Protein AF-A0A060C3G6-F1 (afdb_monomer_lite)

Organism: NCBI:txid1095919

InterPro domains:
  IPR013148 Glycosyl hydrolase family 32, N-terminal [PF00251] (3-112)
  IPR023296 Glycosyl hydrolase, five-bladed beta-propeller domain superfamily [G3DSA:2.115.10.20] (1-126)
  IPR023296 Glycosyl hydrolase, five-bladed beta-propeller domain superfamily [SSF75005] (3-112)
  IPR051214 Glycosyl Hydrolase 32 Enzymes [PTHR43101] (2-115)

Radius of gyration: 18.5 Å; chains: 1; bounding box: 41×42×60 Å

Foldseek 3Di:
DKDKDKDWDADDDDDPADPPANIFIWIWIADDDPNDGPPTPPDTDGPDRDRFWDDKDWDADPPDDLQRIKIKTWRHGPPGQPDPCCVVPVDGTDIDAIWGWDADPRDIDTDHPDDVVVVVPFDFDDDPPPDTDRDDDPDDDDDDDDDD

Structure (mmCIF, N/CA/C/O backbone):
data_AF-A0A060C3G6-F1
#
_entry.id   AF-A0A060C3G6-F1
#
loop_
_atom_site.group_PDB
_atom_site.id
_atom_site.type_symbol
_atom_site.label_atom_id
_atom_site.label_alt_id
_atom_site.label_comp_id
_atom_site.label_asym_id
_atom_site.label_entity_id
_atom_site.label_seq_id
_atom_site.pdbx_PDB_ins_code
_atom_site.Cartn_x
_atom_site.Cartn_y
_atom_site.Cartn_z
_atom_site.occupancy
_atom_site.B_iso_or_equiv
_atom_site.auth_seq_id
_atom_site.auth_comp_id
_atom_site.auth_asym_id
_atom_site.auth_atom_id
_atom_site.pdbx_PDB_model_num
ATOM 1 N N . GLU A 1 1 ? -14.924 1.185 17.623 1.00 72.50 1 GLU A N 1
ATOM 2 C CA . GLU A 1 1 ? -14.141 1.764 16.510 1.00 72.50 1 GLU A CA 1
ATOM 3 C C . GLU A 1 1 ? -13.384 0.628 15.835 1.00 72.50 1 GLU A C 1
ATOM 5 O O . GLU A 1 1 ? -12.991 -0.285 16.551 1.00 72.50 1 GLU A O 1
ATOM 10 N N . ARG A 1 2 ? -13.266 0.607 14.503 1.00 89.50 2 ARG A N 1
ATOM 11 C CA . ARG A 1 2 ? -12.532 -0.449 13.783 1.00 89.50 2 ARG A CA 1
ATOM 12 C C . ARG A 1 2 ? -11.283 0.150 13.157 1.00 89.50 2 ARG A C 1
ATOM 14 O O . ARG A 1 2 ? -11.358 1.227 12.575 1.00 89.50 2 ARG A O 1
ATOM 21 N N . GLN A 1 3 ? -10.166 -0.557 13.258 1.00 91.94 3 GLN A N 1
ATOM 22 C CA . GLN A 1 3 ? -8.899 -0.185 12.642 1.00 91.94 3 GLN A CA 1
ATOM 23 C C . GLN A 1 3 ? -8.525 -1.174 11.539 1.00 91.94 3 GLN A C 1
ATOM 25 O O . GLN A 1 3 ? -8.976 -2.323 11.522 1.00 91.94 3 GLN A O 1
ATOM 30 N N . VAL A 1 4 ? -7.689 -0.702 10.619 1.00 93.88 4 VAL A N 1
ATOM 31 C CA . VAL A 1 4 ? -7.078 -1.503 9.560 1.00 93.88 4 VAL A CA 1
ATOM 32 C C . VAL A 1 4 ? -5.632 -1.757 9.953 1.00 93.88 4 VAL A C 1
ATOM 34 O O . VAL A 1 4 ? -4.895 -0.810 10.222 1.00 93.88 4 VAL A O 1
ATOM 37 N N . PHE A 1 5 ? -5.226 -3.021 9.964 1.00 94.94 5 PHE A N 1
ATOM 38 C CA . PHE A 1 5 ? -3.825 -3.404 10.070 1.00 94.94 5 PHE A CA 1
ATOM 39 C C . PHE A 1 5 ? -3.407 -4.049 8.754 1.00 94.94 5 PHE A C 1
ATOM 41 O O . PHE A 1 5 ? -3.993 -5.053 8.353 1.00 94.94 5 PHE A O 1
ATOM 48 N N . PHE A 1 6 ? -2.434 -3.451 8.068 1.00 95.81 6 PHE A N 1
ATOM 49 C CA . PHE A 1 6 ? -1.894 -3.969 6.816 1.00 95.81 6 PHE A CA 1
ATOM 50 C C . PHE A 1 6 ? -0.403 -4.272 6.951 1.00 95.81 6 PHE A C 1
ATOM 52 O O . PHE A 1 6 ? 0.314 -3.604 7.696 1.00 95.81 6 PHE A O 1
ATOM 59 N N . PHE A 1 7 ? 0.048 -5.304 6.248 1.00 95.94 7 PHE A N 1
ATOM 60 C CA . PHE A 1 7 ? 1.420 -5.800 6.297 1.00 95.94 7 PHE A CA 1
ATOM 61 C C . PHE A 1 7 ? 1.728 -6.656 5.060 1.00 95.94 7 PHE A C 1
ATOM 63 O O . PHE A 1 7 ? 0.846 -6.955 4.256 1.00 95.94 7 PHE A O 1
ATOM 70 N N . CYS A 1 8 ? 2.998 -7.027 4.904 1.00 96.31 8 CYS A N 1
ATOM 71 C CA . CYS A 1 8 ? 3.507 -7.820 3.785 1.00 96.31 8 CYS A CA 1
ATOM 72 C C . CYS A 1 8 ? 3.954 -9.206 4.282 1.00 96.31 8 CYS A C 1
ATOM 74 O O . CYS A 1 8 ? 5.129 -9.371 4.626 1.00 96.31 8 CYS A O 1
ATOM 76 N N . PRO A 1 9 ? 3.047 -10.188 4.427 1.00 94.31 9 PRO A N 1
ATOM 77 C CA . PRO A 1 9 ? 3.435 -11.542 4.803 1.00 94.31 9 PRO A CA 1
ATOM 78 C C . PRO A 1 9 ? 4.314 -12.173 3.720 1.00 94.31 9 PRO A C 1
ATOM 80 O O . PRO A 1 9 ? 3.968 -12.166 2.541 1.00 94.31 9 PRO A O 1
ATOM 83 N N . GLN A 1 10 ? 5.431 -12.766 4.133 1.00 93.94 10 GLN A N 1
ATOM 84 C CA . GLN A 1 10 ? 6.300 -13.531 3.240 1.00 93.94 10 GLN A CA 1
ATOM 85 C C . GLN A 1 10 ? 6.031 -15.029 3.387 1.00 93.94 10 GLN A C 1
ATOM 87 O O . GLN A 1 10 ? 5.863 -15.521 4.504 1.00 93.94 10 GLN A O 1
ATOM 92 N N . GLY A 1 11 ? 6.011 -15.750 2.262 1.00 90.56 11 GLY A N 1
ATOM 93 C CA . GLY A 1 11 ? 5.824 -17.206 2.232 1.00 90.56 11 GLY A CA 1
ATOM 94 C C . GLY A 1 11 ? 4.373 -17.686 2.107 1.00 90.56 11 GLY A C 1
ATOM 95 O O . GLY A 1 11 ? 4.113 -18.862 2.353 1.00 90.56 11 GLY A O 1
ATOM 96 N N . ILE A 1 12 ? 3.432 -16.812 1.731 1.00 88.69 12 ILE A N 1
ATOM 97 C CA . ILE A 1 12 ? 2.086 -17.237 1.321 1.00 88.69 12 ILE A CA 1
ATOM 98 C C . ILE A 1 12 ? 2.187 -17.881 -0.064 1.00 88.69 12 ILE A C 1
ATOM 100 O O . ILE A 1 12 ? 2.760 -17.293 -0.976 1.00 88.69 12 ILE A O 1
ATOM 104 N N . ALA A 1 13 ? 1.656 -19.096 -0.208 1.00 88.31 13 ALA A N 1
ATOM 105 C CA . ALA A 1 13 ? 1.528 -19.730 -1.514 1.00 88.31 13 ALA A CA 1
ATOM 106 C C . ALA A 1 13 ? 0.349 -19.105 -2.281 1.00 88.31 13 ALA A C 1
ATOM 108 O O . ALA A 1 13 ? -0.685 -18.849 -1.656 1.00 88.31 13 ALA A O 1
ATOM 109 N N . PRO A 1 14 ? 0.472 -18.897 -3.602 1.00 87.12 14 PRO A N 1
ATOM 110 C CA . PRO A 1 14 ? -0.638 -18.414 -4.415 1.00 87.12 14 PRO A CA 1
ATOM 111 C C . PRO A 1 14 ? -1.814 -19.397 -4.361 1.00 87.12 14 PRO A C 1
ATOM 113 O O . PRO A 1 14 ? -1.612 -20.617 -4.349 1.00 87.12 14 PRO A O 1
ATOM 116 N N . ASP A 1 15 ? -3.037 -18.869 -4.343 1.00 84.06 15 ASP A N 1
ATOM 117 C CA . ASP A 1 15 ? -4.263 -19.662 -4.500 1.00 84.06 15 ASP A CA 1
ATOM 118 C C . ASP A 1 15 ? -4.720 -19.628 -5.976 1.00 84.06 15 ASP A C 1
ATOM 120 O O . ASP A 1 15 ? -4.048 -19.071 -6.843 1.00 84.06 15 ASP A O 1
ATOM 124 N N . ARG A 1 16 ? -5.868 -20.235 -6.307 1.00 74.19 16 ARG A N 1
ATOM 125 C CA . ARG A 1 16 ? -6.462 -20.190 -7.655 1.00 74.19 16 ARG A CA 1
ATOM 126 C C . ARG A 1 16 ? -6.727 -18.755 -8.130 1.00 74.19 16 ARG A C 1
ATOM 128 O O . ARG A 1 16 ? -6.746 -18.519 -9.334 1.00 74.19 16 ARG A O 1
ATOM 135 N N . GLU A 1 17 ? -7.016 -17.852 -7.196 1.00 78.94 17 GLU A N 1
ATOM 136 C CA . GLU A 1 17 ? -7.192 -16.417 -7.422 1.00 78.94 17 GLU A CA 1
ATOM 137 C C . GLU A 1 17 ? -6.768 -15.661 -6.153 1.00 78.94 17 GLU A C 1
ATOM 139 O O . GLU A 1 17 ? -7.366 -15.854 -5.091 1.00 78.94 17 GLU A O 1
ATOM 144 N N . GLY A 1 18 ? -5.769 -14.790 -6.278 1.00 84.75 18 GLY A N 1
ATOM 145 C CA . GLY A 1 18 ? -5.178 -14.004 -5.201 1.00 84.75 18 GLY A CA 1
ATOM 146 C C . GLY A 1 18 ? -3.815 -14.523 -4.737 1.00 84.75 18 GLY A C 1
ATOM 147 O O . GLY A 1 18 ? -3.502 -15.717 -4.803 1.00 84.75 18 GLY A O 1
ATOM 148 N N . PHE A 1 19 ? -3.031 -13.601 -4.182 1.00 90.50 19 PHE A N 1
ATOM 149 C CA . PHE A 1 19 ? -1.700 -13.831 -3.627 1.00 90.50 19 PHE A CA 1
ATOM 150 C C . PHE A 1 19 ? -0.660 -14.280 -4.666 1.00 90.50 19 PHE A C 1
ATOM 152 O O . PHE A 1 19 ? 0.283 -14.992 -4.329 1.00 90.50 19 PHE A O 1
ATOM 159 N N . GLU A 1 20 ? -0.818 -13.874 -5.930 1.00 91.81 20 GLU A N 1
ATOM 160 C CA . GLU A 1 20 ? 0.095 -14.245 -7.020 1.00 91.81 20 GLU A CA 1
ATOM 161 C C . GLU A 1 20 ? 1.418 -13.467 -7.017 1.00 91.81 20 GLU A C 1
ATOM 163 O O . GLU A 1 20 ? 2.403 -13.930 -7.597 1.00 91.81 20 GLU A O 1
ATOM 168 N N . ASN A 1 21 ? 1.475 -12.307 -6.355 1.00 91.25 21 ASN A N 1
ATOM 169 C CA . ASN A 1 21 ? 2.735 -11.590 -6.158 1.00 91.25 21 ASN A CA 1
ATOM 170 C C . ASN A 1 21 ? 3.650 -12.382 -5.214 1.00 91.25 21 ASN A C 1
ATOM 172 O O . ASN A 1 21 ? 3.176 -12.969 -4.242 1.00 91.25 21 ASN A O 1
ATOM 176 N N . VAL A 1 22 ? 4.971 -12.323 -5.450 1.00 92.31 22 VAL A N 1
ATOM 177 C CA . VAL A 1 22 ? 5.994 -13.031 -4.647 1.00 92.31 22 VAL A CA 1
ATOM 178 C C . VAL A 1 22 ? 5.755 -12.849 -3.148 1.00 92.31 22 VAL A C 1
ATOM 180 O O . VAL A 1 22 ? 5.816 -13.815 -2.389 1.00 92.31 22 VAL A O 1
ATOM 183 N N . PHE A 1 23 ? 5.421 -11.621 -2.739 1.00 93.62 23 PHE A N 1
ATOM 184 C CA . PHE A 1 23 ? 4.923 -11.315 -1.405 1.00 93.62 23 PHE A CA 1
ATOM 185 C C . PHE A 1 23 ? 3.716 -10.368 -1.505 1.00 93.62 23 PHE A C 1
ATOM 187 O O . PHE A 1 23 ? 3.884 -9.208 -1.891 1.00 93.62 23 PHE A O 1
ATOM 194 N N . PRO A 1 24 ? 2.500 -10.812 -1.150 1.00 94.50 24 PRO A N 1
ATOM 195 C CA . PRO A 1 24 ? 1.320 -9.964 -1.225 1.00 94.50 24 PRO A CA 1
ATOM 196 C C . PRO A 1 24 ? 1.325 -8.904 -0.119 1.00 94.50 24 PRO A C 1
ATOM 198 O O . PRO A 1 24 ? 1.807 -9.128 0.993 1.00 94.50 24 PRO A O 1
ATOM 201 N N . CYS A 1 25 ? 0.708 -7.756 -0.391 1.00 96.56 25 CY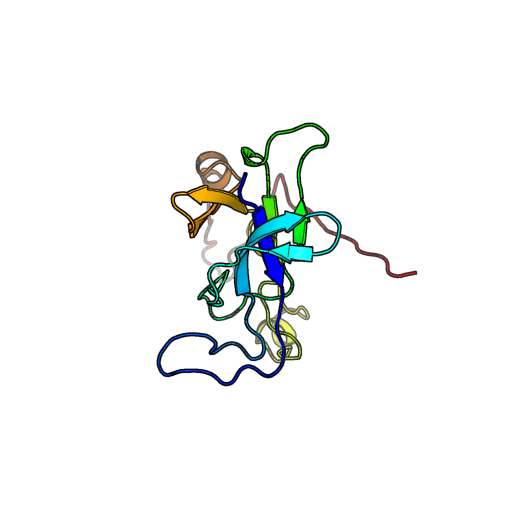S A N 1
ATOM 202 C CA . CYS A 1 25 ? 0.317 -6.811 0.653 1.00 96.56 25 CYS A CA 1
ATOM 203 C C . CYS A 1 25 ? -1.110 -7.117 1.078 1.00 96.56 25 CYS A C 1
ATOM 205 O O . CYS A 1 25 ? -2.016 -7.050 0.252 1.00 96.56 25 CYS A O 1
ATOM 207 N N . VAL A 1 26 ? -1.335 -7.395 2.358 1.00 96.31 26 VAL A N 1
ATOM 208 C CA . VAL A 1 26 ? -2.661 -7.756 2.873 1.00 96.31 26 VAL A CA 1
ATOM 209 C C . VAL A 1 26 ? -3.097 -6.819 3.985 1.00 96.31 26 VAL A C 1
ATOM 211 O O . VAL A 1 26 ? -2.275 -6.148 4.608 1.00 96.31 26 VAL A O 1
ATOM 214 N N . TYR A 1 27 ? -4.395 -6.797 4.263 1.00 96.56 27 TYR A N 1
ATOM 215 C CA . TYR A 1 27 ? -4.966 -6.146 5.428 1.00 96.56 27 TYR A CA 1
ATOM 216 C C . TYR A 1 27 ? -5.963 -7.041 6.161 1.00 96.56 27 TYR A C 1
ATOM 218 O O . TYR A 1 27 ? -6.584 -7.940 5.589 1.00 96.56 27 TYR A O 1
ATOM 226 N N . VAL A 1 28 ? -6.126 -6.735 7.444 1.00 96.31 28 VAL A N 1
ATOM 227 C CA . VAL A 1 28 ? -7.173 -7.246 8.326 1.00 96.31 28 VAL A CA 1
ATOM 228 C C . VAL A 1 28 ? -7.882 -6.076 8.999 1.00 96.31 28 VAL A C 1
ATOM 230 O O . VAL A 1 28 ? -7.292 -5.017 9.233 1.00 96.31 28 VAL A O 1
ATOM 233 N N . VAL A 1 29 ? -9.157 -6.265 9.332 1.00 95.88 29 VAL A N 1
ATOM 234 C CA . VAL A 1 29 ? -9.968 -5.249 10.016 1.00 95.88 29 VAL A CA 1
ATOM 235 C C . VAL A 1 29 ? -10.338 -5.751 11.400 1.00 95.88 29 VAL A C 1
ATOM 237 O O . VAL A 1 29 ? -10.898 -6.834 11.532 1.00 95.88 29 VAL A O 1
ATOM 240 N N . GLY A 1 30 ? -10.102 -4.955 12.437 1.00 95.06 30 GLY A N 1
ATOM 241 C CA . GLY A 1 30 ? -10.259 -5.382 13.831 1.00 95.06 30 GLY A CA 1
ATOM 242 C C . GLY A 1 30 ? -10.248 -4.208 14.798 1.00 95.06 30 GLY A C 1
ATOM 243 O O . GLY A 1 30 ? -10.642 -3.104 14.417 1.00 95.06 30 GLY A O 1
ATOM 244 N N . ALA A 1 31 ? -9.825 -4.462 16.031 1.00 95.19 31 ALA A N 1
ATOM 245 C CA . ALA A 1 31 ? -9.717 -3.486 17.105 1.00 95.19 31 ALA A CA 1
ATOM 246 C C . ALA A 1 31 ? -8.334 -3.564 17.767 1.00 95.19 31 ALA A C 1
ATOM 248 O O . ALA A 1 31 ? -7.939 -4.622 18.256 1.00 95.19 31 ALA A O 1
ATOM 249 N N . LEU A 1 32 ? -7.603 -2.450 17.820 1.00 93.00 32 LEU A N 1
ATOM 250 C CA . LEU A 1 32 ? -6.353 -2.361 18.575 1.00 93.00 32 LEU A CA 1
ATOM 251 C C . LEU A 1 32 ? -6.656 -2.094 20.057 1.00 93.00 32 LEU A C 1
ATOM 253 O O . LEU A 1 32 ? -7.202 -1.049 20.410 1.00 93.00 32 LEU A O 1
ATOM 257 N N . VAL A 1 33 ? -6.282 -3.030 20.929 1.00 94.56 33 VAL A N 1
ATOM 258 C CA . VAL A 1 33 ? -6.430 -2.937 22.387 1.00 94.56 33 VAL A CA 1
ATOM 259 C C . VAL A 1 33 ? -5.048 -3.051 23.024 1.00 94.56 33 VAL A C 1
ATOM 261 O O . VAL A 1 33 ? -4.481 -4.138 23.130 1.00 94.56 33 VAL A O 1
ATOM 264 N N . GLY A 1 34 ? -4.482 -1.913 23.432 1.00 93.88 34 GLY A N 1
ATOM 265 C CA . GLY A 1 34 ? -3.086 -1.848 23.867 1.00 93.88 34 GLY A CA 1
ATOM 266 C C . GLY A 1 34 ? -2.152 -2.195 22.707 1.00 93.88 34 GLY A C 1
ATOM 267 O O . 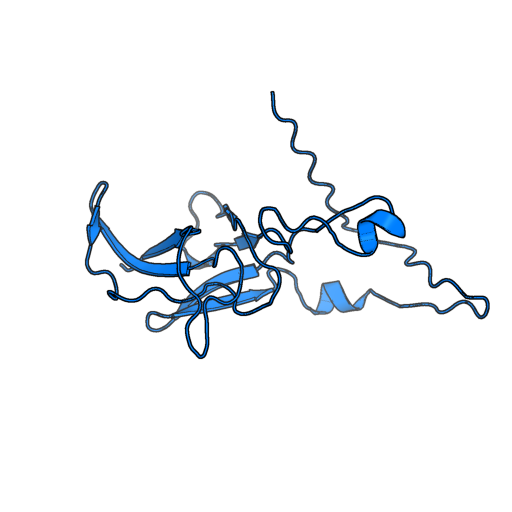GLY A 1 34 ? -2.099 -1.466 21.722 1.00 93.88 34 GLY A O 1
ATOM 268 N N . THR A 1 35 ? -1.437 -3.314 22.817 1.00 93.75 35 THR A N 1
ATOM 269 C CA . THR A 1 35 ? -0.550 -3.843 21.766 1.00 93.75 35 THR A CA 1
ATOM 270 C C . THR A 1 35 ? -1.147 -5.034 21.015 1.00 93.75 35 THR A C 1
ATOM 272 O O . THR A 1 35 ? -0.459 -5.650 20.206 1.00 93.75 35 THR A O 1
ATOM 275 N N . GLU A 1 36 ? -2.401 -5.399 21.289 1.00 94.88 36 GLU A N 1
ATOM 276 C CA . GLU A 1 36 ? -3.054 -6.559 20.682 1.00 94.88 36 GLU A CA 1
ATOM 277 C C . GLU A 1 36 ? -4.093 -6.140 19.649 1.00 94.88 36 GLU A C 1
ATOM 279 O O . GLU A 1 36 ? -4.950 -5.298 19.918 1.00 94.88 36 GLU A O 1
ATOM 284 N N . PHE A 1 37 ? -4.066 -6.785 18.483 1.00 94.88 37 PHE A N 1
ATOM 285 C CA . PHE A 1 37 ? -5.102 -6.625 17.472 1.00 94.88 37 PHE A CA 1
ATOM 286 C C . PHE A 1 37 ? -6.154 -7.728 17.630 1.00 94.88 37 PHE A C 1
ATOM 288 O O . PHE A 1 37 ? -5.903 -8.896 17.338 1.00 94.88 37 PHE A O 1
ATOM 295 N N . ARG A 1 38 ? -7.324 -7.359 18.150 1.00 95.06 38 ARG A N 1
ATOM 296 C CA . ARG A 1 38 ? -8.432 -8.261 18.489 1.00 95.06 38 ARG A CA 1
ATOM 297 C C . ARG A 1 38 ? -9.575 -8.118 17.489 1.00 95.06 38 ARG A C 1
ATOM 299 O O . ARG A 1 38 ? -9.603 -7.180 16.697 1.00 95.06 38 ARG A O 1
ATOM 306 N N . GLU A 1 39 ? -10.524 -9.054 17.531 1.00 93.31 39 GLU A N 1
ATOM 307 C CA . GLU A 1 39 ? -11.743 -9.021 16.698 1.00 93.31 39 GLU A CA 1
ATOM 308 C C . GLU A 1 39 ? -11.448 -8.882 15.191 1.00 93.31 39 GLU A C 1
ATOM 310 O O . GLU A 1 39 ? -12.207 -8.267 14.434 1.00 93.31 39 GLU A O 1
ATOM 315 N N . ALA A 1 40 ? -10.307 -9.429 14.761 1.00 91.62 40 ALA A N 1
ATOM 316 C CA . ALA A 1 40 ? -9.925 -9.453 13.363 1.00 91.62 40 ALA A CA 1
ATOM 317 C C . ALA A 1 40 ? -10.929 -10.289 12.559 1.00 91.62 40 ALA A C 1
ATOM 319 O O . ALA A 1 40 ? -11.474 -11.272 13.057 1.00 91.62 40 ALA A O 1
ATOM 320 N N . THR A 1 41 ? -11.129 -9.927 11.294 1.00 84.25 41 THR A N 1
ATOM 321 C CA . THR A 1 41 ? -11.987 -10.657 10.344 1.00 84.25 41 THR A CA 1
ATOM 322 C C . THR A 1 41 ? -11.600 -12.128 10.159 1.00 84.25 41 THR A C 1
ATOM 324 O O . THR A 1 41 ? -12.416 -12.896 9.668 1.00 84.25 41 THR A O 1
ATOM 327 N N . GLY A 1 42 ? -10.383 -12.527 10.550 1.00 82.94 42 GLY A N 1
ATOM 328 C CA . GLY A 1 42 ? -9.879 -13.901 10.433 1.00 82.94 42 GLY A CA 1
ATOM 329 C C . GLY A 1 42 ? -9.364 -14.263 9.037 1.00 82.94 42 GLY A C 1
ATOM 330 O O . GLY A 1 42 ? -8.772 -15.321 8.867 1.00 82.94 42 GLY A O 1
ATOM 331 N N . GLU A 1 43 ? -9.534 -13.370 8.065 1.00 86.69 43 GLU A N 1
ATOM 332 C CA . GLU A 1 43 ? -9.121 -13.550 6.675 1.00 86.69 43 GLU A CA 1
ATOM 333 C C . GLU A 1 43 ? -8.186 -12.417 6.251 1.00 86.69 43 GLU A C 1
ATOM 335 O O . GLU A 1 43 ? -8.427 -11.247 6.574 1.00 86.69 43 GLU A O 1
ATOM 340 N N . PHE A 1 44 ? -7.137 -12.763 5.502 1.00 92.50 44 PHE A N 1
ATOM 341 C CA . PHE A 1 44 ? -6.284 -11.791 4.828 1.00 92.50 44 PHE A CA 1
ATOM 342 C C . PHE A 1 44 ? -6.939 -11.362 3.523 1.00 92.50 44 PHE A C 1
ATOM 344 O O . PHE A 1 44 ? -7.284 -12.191 2.687 1.00 92.50 44 PHE A O 1
ATOM 351 N N . THR A 1 45 ? -7.096 -10.055 3.343 1.00 94.44 45 THR A N 1
ATOM 352 C CA . THR A 1 45 ? -7.540 -9.482 2.071 1.00 94.44 45 THR A CA 1
ATOM 353 C C . THR A 1 45 ? -6.389 -8.719 1.446 1.00 94.44 45 THR A C 1
ATOM 355 O O . THR A 1 45 ? -5.767 -7.904 2.119 1.00 94.44 45 THR A O 1
ATOM 358 N N . GLU A 1 46 ? -6.106 -8.949 0.168 1.00 96.06 46 GLU A N 1
ATOM 359 C CA . GLU A 1 46 ? -5.096 -8.172 -0.550 1.00 96.06 46 GLU A CA 1
ATOM 360 C C . GLU A 1 46 ? -5.458 -6.683 -0.573 1.00 96.06 46 GLU A C 1
ATOM 362 O O . GLU A 1 46 ? -6.592 -6.294 -0.869 1.00 96.06 46 GLU A O 1
ATOM 367 N N . LEU A 1 47 ? -4.481 -5.845 -0.232 1.00 96.62 47 LEU A N 1
ATOM 368 C CA . LEU A 1 47 ? -4.605 -4.393 -0.271 1.00 96.62 47 LEU A CA 1
ATOM 369 C C . LEU A 1 47 ? -4.568 -3.877 -1.714 1.00 96.62 47 LEU A C 1
ATOM 371 O O . LEU A 1 47 ? -5.172 -2.850 -2.012 1.00 96.62 47 LEU A O 1
ATOM 375 N N . ASP A 1 48 ? -3.888 -4.592 -2.605 1.00 96.25 48 ASP A N 1
ATOM 376 C CA . ASP A 1 48 ? -3.840 -4.333 -4.038 1.00 96.25 48 ASP A CA 1
ATOM 377 C C . ASP A 1 48 ? -3.806 -5.676 -4.774 1.00 96.25 48 ASP A C 1
ATOM 379 O O . ASP A 1 48 ? -3.095 -6.580 -4.346 1.00 96.25 48 ASP A O 1
ATOM 383 N N . ARG A 1 49 ? -4.598 -5.803 -5.842 1.00 93.44 49 ARG A N 1
ATOM 384 C CA . ARG A 1 49 ? -4.685 -7.012 -6.682 1.00 93.44 49 ARG A CA 1
ATOM 385 C C . ARG A 1 49 ? -3.952 -6.858 -8.019 1.00 93.44 49 ARG A C 1
ATOM 387 O O . ARG A 1 49 ? -4.171 -7.632 -8.945 1.00 93.44 49 ARG A O 1
ATOM 394 N N . GLY A 1 50 ? -3.168 -5.796 -8.170 1.00 93.00 50 GLY A N 1
ATOM 395 C CA . GLY A 1 50 ? -2.285 -5.594 -9.305 1.00 93.00 50 GLY A CA 1
ATOM 396 C C . GLY A 1 50 ? -1.017 -6.440 -9.207 1.00 93.00 50 GLY A C 1
ATOM 397 O O . GLY A 1 50 ? -0.677 -6.990 -8.161 1.00 93.00 50 GLY A O 1
ATOM 398 N N . PHE A 1 51 ? -0.286 -6.488 -10.315 1.00 93.50 51 PHE A N 1
ATOM 399 C CA . PHE A 1 51 ? 0.921 -7.305 -10.457 1.00 93.50 51 PHE A CA 1
ATOM 400 C C . PHE A 1 51 ? 2.155 -6.724 -9.750 1.00 93.50 51 PHE A C 1
ATOM 402 O O . PHE A 1 51 ? 3.116 -7.441 -9.501 1.00 93.50 51 PHE A O 1
ATOM 409 N N . GLU A 1 52 ? 2.157 -5.422 -9.444 1.00 94.12 52 GLU A N 1
ATOM 410 C CA . GLU A 1 52 ? 3.314 -4.714 -8.884 1.00 94.12 52 GLU A CA 1
ATOM 411 C C . GLU A 1 52 ? 2.885 -3.786 -7.749 1.00 94.12 52 GLU A C 1
ATOM 413 O O . GLU A 1 52 ? 2.575 -2.610 -7.955 1.00 94.12 52 GLU A O 1
ATOM 418 N N . PHE A 1 53 ? 2.840 -4.332 -6.533 1.00 96.44 53 PHE A N 1
ATOM 419 C CA . PHE A 1 53 ? 2.542 -3.556 -5.338 1.00 96.44 53 PHE A CA 1
ATOM 420 C C . PHE A 1 53 ? 3.148 -4.176 -4.080 1.00 96.44 53 PHE A C 1
ATOM 422 O O . PHE A 1 53 ? 2.728 -5.246 -3.632 1.00 96.44 53 PHE A O 1
ATOM 429 N N . TYR A 1 54 ? 4.081 -3.457 -3.458 1.00 96.56 54 TYR A N 1
ATOM 430 C CA . TYR A 1 54 ? 4.753 -3.916 -2.249 1.00 96.56 54 TYR A CA 1
ATOM 431 C C . TYR A 1 54 ? 5.066 -2.784 -1.258 1.00 96.56 54 TYR A C 1
ATOM 433 O O . TYR A 1 54 ? 5.090 -1.607 -1.612 1.00 96.56 54 TYR A O 1
ATOM 441 N N . ALA A 1 55 ? 5.298 -3.140 0.009 1.00 96.50 55 ALA A N 1
ATOM 442 C CA . ALA A 1 55 ? 5.762 -2.243 1.076 1.00 96.50 55 ALA A CA 1
ATOM 443 C C . ALA A 1 55 ? 5.013 -0.891 1.193 1.00 96.50 55 ALA A C 1
ATOM 445 O O . ALA A 1 55 ? 5.644 0.171 1.181 1.00 96.50 55 ALA A O 1
ATOM 446 N N . PRO A 1 56 ? 3.671 -0.884 1.316 1.00 96.94 56 PRO A N 1
ATOM 447 C CA . PRO A 1 56 ? 2.924 0.347 1.505 1.00 96.94 56 PRO A CA 1
ATOM 448 C C . PRO A 1 56 ? 3.239 1.017 2.837 1.00 96.94 56 PRO A C 1
ATOM 450 O O . PRO A 1 56 ? 3.367 0.365 3.872 1.00 96.94 56 PRO A O 1
ATOM 453 N N . GLN A 1 57 ? 3.252 2.345 2.817 1.00 96.00 57 GLN A N 1
ATOM 454 C CA . GLN A 1 57 ? 3.298 3.182 4.005 1.00 96.00 57 GLN A CA 1
ATOM 455 C C . GLN A 1 57 ? 2.059 4.077 4.059 1.00 96.00 57 GLN A C 1
ATOM 457 O O . GLN A 1 57 ? 1.622 4.613 3.038 1.00 96.00 57 GLN A O 1
ATOM 462 N N . ALA A 1 58 ? 1.503 4.239 5.261 1.00 92.69 58 ALA A N 1
ATOM 463 C CA . ALA A 1 58 ? 0.391 5.141 5.529 1.00 92.69 58 ALA A CA 1
ATOM 464 C C . ALA A 1 58 ? 0.862 6.428 6.207 1.00 92.69 58 ALA A C 1
ATOM 466 O O . ALA A 1 58 ? 1.731 6.415 7.080 1.00 92.69 58 ALA A O 1
ATOM 467 N N . PHE A 1 59 ? 0.222 7.528 5.831 1.00 90.06 59 PHE A N 1
ATOM 468 C CA . PHE A 1 59 ? 0.432 8.862 6.368 1.00 90.06 59 PHE A CA 1
ATOM 469 C C . PHE A 1 59 ? -0.922 9.460 6.739 1.00 90.06 59 PHE A C 1
ATOM 471 O O . PHE A 1 59 ? -1.900 9.307 6.009 1.00 90.06 59 PHE A O 1
ATOM 478 N N . SER A 1 60 ? -0.982 10.170 7.858 1.00 86.62 60 SER A N 1
ATOM 479 C CA . SER A 1 60 ? -2.173 10.901 8.293 1.00 86.62 60 SER A CA 1
ATOM 480 C C . SER A 1 60 ? -1.759 12.240 8.878 1.00 86.62 60 SER A C 1
ATOM 482 O O . SER A 1 60 ? -0.718 12.339 9.533 1.00 86.62 60 SER A O 1
ATOM 484 N N . GLN A 1 61 ? -2.582 13.269 8.697 1.00 79.12 61 GLN A N 1
ATOM 485 C CA . GLN A 1 61 ? -2.339 14.548 9.354 1.00 79.12 61 GLN A CA 1
ATOM 486 C C . GLN A 1 61 ? -2.544 14.408 10.869 1.00 79.12 61 GLN A C 1
ATOM 488 O O . GLN A 1 61 ? -3.537 13.837 11.325 1.00 79.12 61 GLN A O 1
ATOM 493 N N . GLN A 1 62 ? -1.615 14.946 11.658 1.00 70.38 62 GLN A N 1
ATOM 494 C CA . GLN A 1 62 ? -1.717 14.934 13.116 1.00 70.38 62 GLN A CA 1
ATOM 495 C C . GLN A 1 62 ? -3.022 15.605 13.575 1.00 70.38 62 GLN A C 1
ATOM 497 O O . GLN A 1 62 ? -3.338 16.713 13.147 1.00 70.38 62 GLN A O 1
ATOM 502 N N . GLY A 1 63 ? -3.779 14.929 14.444 1.00 65.31 63 GLY A N 1
ATOM 503 C CA . GLY A 1 63 ? -5.050 15.435 14.974 1.00 65.31 63 GLY A CA 1
ATOM 504 C C . GLY A 1 63 ? -6.235 15.373 14.003 1.00 65.31 63 GLY A C 1
ATOM 505 O O . GLY A 1 63 ? -7.302 15.881 14.334 1.00 65.31 63 GLY A O 1
ATOM 506 N N . SER A 1 64 ? -6.070 14.768 12.824 1.00 62.97 64 SER A N 1
ATOM 507 C CA . SER A 1 64 ? -7.184 14.501 11.910 1.00 62.97 64 SER A CA 1
ATOM 508 C C . SER A 1 64 ? -7.833 13.143 12.188 1.00 62.97 64 SER A C 1
ATOM 510 O O . SER A 1 64 ? -7.189 12.224 12.697 1.00 62.97 64 SER A O 1
ATOM 512 N N . ASN A 1 65 ? -9.113 13.024 11.836 1.00 62.97 65 ASN A N 1
ATOM 513 C CA . ASN A 1 65 ? -9.827 11.751 11.860 1.00 62.97 65 ASN A CA 1
ATOM 514 C C . ASN A 1 65 ? -9.281 10.807 10.772 1.00 62.97 65 ASN A C 1
ATOM 516 O O . ASN A 1 65 ? -8.629 11.240 9.821 1.00 62.97 65 ASN A O 1
ATOM 520 N N . THR A 1 66 ? -9.603 9.518 10.886 1.00 61.06 66 THR A N 1
ATOM 521 C CA . THR A 1 66 ? -9.196 8.426 9.979 1.00 61.06 66 THR A CA 1
ATOM 522 C C . THR A 1 66 ? -9.524 8.647 8.494 1.00 61.06 66 THR A C 1
ATOM 524 O O . THR A 1 66 ? -8.955 7.967 7.645 1.00 61.06 66 THR A O 1
ATOM 527 N N . ASP A 1 67 ? -10.371 9.621 8.156 1.00 63.09 67 ASP A N 1
ATOM 528 C CA . ASP A 1 67 ? -10.758 9.972 6.779 1.00 63.09 67 ASP A CA 1
ATOM 529 C C . ASP A 1 67 ? -9.646 10.668 5.963 1.00 63.09 67 ASP A C 1
ATOM 531 O O . ASP A 1 67 ? -9.815 10.962 4.775 1.00 63.09 67 ASP A O 1
ATOM 535 N N . SER A 1 68 ? -8.498 10.949 6.584 1.00 73.38 68 SER A N 1
ATOM 536 C CA . SER A 1 68 ? -7.355 11.635 5.968 1.00 73.38 68 SER A CA 1
ATOM 537 C C . SER A 1 68 ? -6.191 10.713 5.593 1.00 73.38 68 SER A C 1
ATOM 539 O O . SER A 1 68 ? -5.165 11.207 5.120 1.00 73.38 68 SER A O 1
ATOM 541 N N . VAL A 1 69 ? -6.308 9.399 5.823 1.00 90.12 69 VAL A N 1
ATOM 542 C CA . VAL A 1 69 ? -5.184 8.481 5.614 1.00 90.12 69 VAL A CA 1
ATOM 543 C C . VAL A 1 69 ? -4.844 8.401 4.128 1.00 90.12 69 VAL A C 1
ATOM 545 O O . VAL A 1 69 ? -5.686 8.063 3.295 1.00 90.12 69 VAL A O 1
ATOM 548 N N . VAL A 1 70 ? -3.589 8.694 3.803 1.00 92.69 70 VAL A N 1
ATOM 549 C CA . VAL A 1 70 ? -3.010 8.549 2.468 1.00 92.69 70 VAL A CA 1
ATOM 550 C C . VAL A 1 70 ? -1.991 7.423 2.497 1.00 92.69 70 VAL A C 1
ATOM 552 O O . VAL A 1 70 ? -1.153 7.369 3.394 1.00 92.69 70 VAL A O 1
ATOM 555 N N . ILE A 1 71 ? -2.039 6.543 1.503 1.00 95.44 71 ILE A N 1
ATOM 556 C CA . ILE A 1 71 ? -1.085 5.452 1.331 1.00 95.44 71 ILE A CA 1
ATOM 557 C C . ILE A 1 71 ? -0.339 5.579 0.007 1.00 95.44 71 ILE A C 1
ATOM 559 O O . ILE A 1 71 ? -0.903 5.991 -1.010 1.00 95.44 71 ILE A O 1
ATOM 563 N N . MET A 1 72 ? 0.931 5.194 0.027 1.00 96.44 72 MET A N 1
ATOM 564 C CA . MET A 1 72 ? 1.759 4.967 -1.157 1.00 96.44 72 MET A CA 1
ATOM 565 C C . MET A 1 72 ? 2.500 3.655 -0.955 1.00 96.44 72 MET A C 1
ATOM 567 O O . MET A 1 72 ? 2.943 3.373 0.156 1.00 96.44 72 MET A O 1
ATOM 571 N N . GLY A 1 73 ? 2.617 2.862 -2.013 1.00 95.81 73 GLY A N 1
ATOM 572 C CA . GLY A 1 73 ? 3.454 1.668 -2.015 1.00 95.81 73 GLY A CA 1
ATOM 573 C C . GLY A 1 73 ? 4.492 1.729 -3.113 1.00 95.81 73 GLY A C 1
ATOM 574 O O . GLY A 1 73 ? 4.477 2.619 -3.965 1.00 95.81 73 GLY A O 1
ATOM 575 N N . TRP A 1 74 ? 5.392 0.766 -3.077 1.00 96.62 74 TRP A N 1
ATOM 576 C CA . TRP A 1 74 ? 6.303 0.484 -4.163 1.00 96.62 74 TRP A CA 1
ATOM 577 C C . TRP A 1 74 ? 5.516 -0.162 -5.302 1.00 96.62 74 TRP A C 1
ATOM 579 O O . TRP A 1 74 ? 4.871 -1.190 -5.104 1.00 96.62 74 TRP A O 1
ATOM 589 N N . ALA A 1 75 ? 5.532 0.461 -6.477 1.00 96.19 75 ALA A N 1
ATOM 590 C CA . ALA A 1 75 ? 5.092 -0.164 -7.716 1.00 96.19 75 ALA A CA 1
ATOM 591 C C . ALA A 1 75 ? 6.230 -1.075 -8.192 1.00 96.19 75 ALA A C 1
ATOM 593 O O . ALA A 1 75 ? 7.091 -0.652 -8.962 1.00 96.19 75 ALA A O 1
ATOM 594 N N . GLY A 1 76 ? 6.274 -2.260 -7.587 1.00 94.19 76 GLY A N 1
ATOM 595 C CA . GLY A 1 76 ? 7.326 -3.258 -7.715 1.00 94.19 76 GLY A CA 1
ATOM 596 C C . GLY A 1 76 ? 7.109 -4.404 -6.728 1.00 94.19 76 GLY A C 1
ATOM 597 O O . GLY A 1 76 ? 6.210 -4.344 -5.885 1.00 94.19 76 GLY A O 1
ATOM 598 N N . ASN A 1 77 ? 7.947 -5.437 -6.812 1.00 93.00 77 ASN A N 1
ATOM 599 C CA . ASN A 1 77 ? 7.965 -6.568 -5.881 1.00 93.00 77 ASN A CA 1
ATOM 600 C C . ASN A 1 77 ? 9.381 -6.787 -5.334 1.00 93.00 77 ASN A C 1
ATOM 602 O O . ASN A 1 77 ? 10.374 -6.531 -6.014 1.00 93.00 77 ASN A O 1
ATOM 606 N N . ALA A 1 78 ? 9.492 -7.278 -4.096 1.00 89.31 78 ALA A N 1
ATOM 607 C CA . ALA A 1 78 ? 10.800 -7.501 -3.482 1.00 89.31 78 ALA A CA 1
ATOM 608 C C . ALA A 1 78 ? 11.594 -8.584 -4.218 1.00 89.31 78 ALA A C 1
ATOM 610 O O . ALA A 1 78 ? 11.139 -9.718 -4.329 1.00 89.31 78 ALA A O 1
ATOM 611 N N . GLY A 1 79 ? 12.799 -8.225 -4.667 1.00 89.06 79 GLY A N 1
ATOM 612 C CA . GLY A 1 79 ? 13.693 -9.115 -5.412 1.00 89.06 79 GLY A CA 1
ATOM 613 C C . GLY A 1 79 ? 13.429 -9.178 -6.921 1.00 89.06 79 GLY A C 1
ATOM 614 O O . GLY A 1 79 ? 14.216 -9.799 -7.628 1.00 89.06 79 GLY A O 1
ATOM 615 N N . GLU A 1 80 ? 12.389 -8.509 -7.427 1.00 92.06 80 GLU A N 1
ATOM 616 C CA . GLU A 1 80 ? 11.980 -8.546 -8.840 1.00 92.06 80 GLU A CA 1
ATOM 617 C C . GLU A 1 80 ? 12.494 -7.320 -9.619 1.00 92.06 80 GLU A C 1
ATOM 619 O O . GLU A 1 80 ? 11.727 -6.539 -10.184 1.00 92.06 80 GLU A O 1
ATOM 624 N N . ASP A 1 81 ? 13.817 -7.130 -9.642 1.00 92.31 81 ASP A N 1
ATOM 625 C CA . ASP A 1 81 ? 14.454 -5.941 -10.238 1.00 92.31 81 ASP A CA 1
ATOM 626 C C . ASP A 1 81 ? 14.755 -6.082 -11.740 1.00 92.31 81 ASP A C 1
ATOM 628 O O . ASP A 1 81 ? 15.185 -5.130 -12.397 1.00 92.31 81 ASP A O 1
ATOM 632 N N . SER A 1 82 ? 14.531 -7.272 -12.302 1.00 94.31 82 SER A N 1
ATOM 633 C CA . SER A 1 82 ? 14.751 -7.579 -13.718 1.00 94.31 82 SER A CA 1
ATOM 634 C C . SER A 1 82 ? 13.638 -6.993 -14.601 1.00 94.31 82 SER A C 1
ATOM 636 O O . SER A 1 82 ? 12.852 -7.725 -15.202 1.00 94.31 82 SER A O 1
ATOM 638 N N . GLN A 1 83 ? 13.582 -5.664 -14.688 1.00 93.75 83 GLN A N 1
ATOM 639 C CA . GLN A 1 83 ? 12.573 -4.911 -15.436 1.00 93.75 83 GLN A CA 1
ATOM 640 C C . GLN A 1 83 ? 13.164 -4.265 -16.702 1.00 93.75 83 GLN A C 1
ATOM 642 O O . GLN A 1 83 ? 14.307 -3.801 -16.667 1.00 93.75 83 GLN A O 1
ATOM 647 N N . PRO A 1 84 ? 12.392 -4.119 -17.802 1.00 93.56 84 PRO A N 1
ATOM 648 C CA . PRO A 1 84 ? 12.873 -3.479 -19.033 1.00 93.56 84 PRO A CA 1
ATOM 649 C C . PRO A 1 84 ? 13.418 -2.057 -18.830 1.00 93.56 84 PRO A C 1
ATOM 651 O O . PRO A 1 84 ? 14.356 -1.647 -19.514 1.00 93.56 84 PRO A O 1
ATOM 654 N N . SER A 1 85 ? 12.867 -1.316 -17.859 1.00 92.19 85 SER A N 1
ATOM 655 C CA . SER A 1 85 ? 13.291 0.050 -17.523 1.00 92.19 85 SER A CA 1
ATOM 656 C C . SER A 1 85 ? 14.759 0.141 -17.103 1.00 92.19 85 SER A C 1
ATOM 658 O O . SER A 1 85 ? 15.382 1.190 -17.284 1.00 92.19 85 SER A O 1
ATOM 660 N N . LEU A 1 86 ? 15.324 -0.950 -16.576 1.00 91.81 86 LEU A N 1
ATOM 661 C CA . LEU A 1 86 ? 16.718 -0.997 -16.162 1.00 91.81 86 LEU A CA 1
ATOM 662 C C . LEU A 1 86 ? 17.648 -0.901 -17.377 1.00 91.81 86 LEU A C 1
ATOM 664 O O . LEU A 1 86 ? 18.582 -0.103 -17.366 1.00 91.81 86 LEU A O 1
ATOM 668 N N . GLU A 1 87 ? 17.359 -1.646 -18.445 1.00 92.31 87 GLU A N 1
ATOM 669 C CA . GLU A 1 87 ? 18.144 -1.616 -19.684 1.00 92.31 87 GLU A CA 1
ATOM 670 C C . GLU A 1 87 ? 17.889 -0.342 -20.494 1.00 92.31 87 GLU A C 1
ATOM 672 O O . GLU A 1 87 ? 18.827 0.276 -20.996 1.00 92.31 87 GLU A O 1
ATOM 677 N N . THR A 1 88 ? 16.625 0.075 -20.618 1.00 92.44 88 THR A N 1
ATOM 678 C CA . THR A 1 88 ? 16.259 1.210 -21.479 1.00 92.44 88 THR A CA 1
ATOM 679 C C . THR A 1 88 ? 16.494 2.570 -20.828 1.00 92.44 88 THR A C 1
ATOM 681 O O . THR A 1 88 ? 16.556 3.576 -21.530 1.00 92.44 88 THR A O 1
ATOM 684 N N . GLY A 1 89 ? 16.566 2.633 -19.495 1.00 87.44 89 GLY A N 1
ATOM 685 C CA . GLY A 1 89 ? 16.601 3.895 -18.751 1.00 87.44 89 GLY A CA 1
ATOM 686 C C . GLY A 1 89 ? 17.459 3.904 -17.486 1.00 87.44 89 GLY A C 1
ATOM 687 O O . GLY A 1 89 ? 17.578 4.961 -16.870 1.00 87.44 89 GLY A O 1
ATOM 688 N N . GLY A 1 90 ? 18.058 2.780 -17.082 1.00 91.94 90 GLY A N 1
ATOM 689 C CA . GLY A 1 90 ? 18.928 2.716 -15.903 1.00 91.94 90 GLY A CA 1
ATOM 690 C C . GLY A 1 90 ? 18.203 2.884 -14.564 1.00 91.94 90 GLY A C 1
ATOM 691 O O . GLY A 1 90 ? 18.836 3.252 -13.576 1.00 91.94 90 GLY A O 1
ATOM 692 N N . TRP A 1 91 ? 16.889 2.654 -14.516 1.00 92.75 91 TRP A N 1
ATOM 693 C CA . TRP A 1 91 ? 16.083 2.768 -13.299 1.00 92.75 91 TRP A CA 1
ATOM 694 C C . TRP A 1 91 ? 15.129 1.584 -13.156 1.00 92.75 91 TRP A C 1
ATOM 696 O O . TRP A 1 91 ? 14.769 0.933 -14.136 1.00 92.75 91 TRP A O 1
ATOM 706 N N . VAL A 1 92 ? 14.703 1.309 -11.926 1.00 93.75 92 VAL A N 1
ATOM 707 C CA . VAL A 1 92 ? 13.787 0.213 -11.620 1.00 93.75 92 VAL A CA 1
ATOM 708 C C . VAL A 1 92 ? 12.753 0.674 -10.598 1.00 93.75 92 VAL A C 1
ATOM 710 O O . VAL A 1 92 ? 13.102 1.347 -9.624 1.00 93.75 92 VAL A O 1
ATOM 713 N N . HIS A 1 93 ? 11.496 0.305 -10.858 1.00 93.94 93 HIS A N 1
ATOM 714 C CA . HIS A 1 93 ? 10.309 0.592 -10.048 1.00 93.94 93 HIS A CA 1
ATOM 715 C C . HIS A 1 93 ? 9.970 2.074 -9.848 1.00 93.94 93 HIS A C 1
ATOM 717 O O . HIS A 1 93 ? 10.752 2.983 -10.123 1.00 93.94 93 HIS A O 1
ATOM 723 N N . THR A 1 94 ? 8.781 2.330 -9.308 1.00 95.12 94 THR A N 1
ATOM 724 C CA . THR A 1 94 ? 8.358 3.664 -8.860 1.00 95.12 94 THR A CA 1
ATOM 725 C C . THR A 1 94 ? 7.583 3.572 -7.549 1.00 95.12 94 THR A C 1
ATOM 727 O O . THR A 1 94 ? 7.393 2.497 -6.988 1.00 95.12 94 THR A O 1
ATOM 730 N N . LEU A 1 95 ? 7.093 4.703 -7.043 1.00 95.44 95 LEU A N 1
ATOM 731 C CA . LEU A 1 95 ? 5.975 4.686 -6.101 1.00 95.44 95 LEU A CA 1
ATOM 732 C C . LEU A 1 95 ? 4.653 4.638 -6.869 1.00 95.44 95 LEU A C 1
ATOM 734 O O . LEU A 1 95 ? 4.563 5.134 -7.996 1.00 95.44 95 LEU A O 1
ATOM 738 N N . THR A 1 96 ? 3.619 4.082 -6.245 1.00 95.06 96 THR A N 1
ATOM 739 C CA . THR A 1 96 ? 2.244 4.259 -6.714 1.00 95.06 96 THR A CA 1
ATOM 740 C C . THR A 1 96 ? 1.816 5.718 -6.583 1.00 95.06 96 THR A C 1
ATOM 742 O O . THR A 1 96 ? 2.377 6.490 -5.801 1.00 95.06 96 THR A O 1
ATOM 745 N N . LEU A 1 97 ? 0.729 6.086 -7.265 1.00 91.75 97 LEU A N 1
ATOM 746 C CA . LEU A 1 97 ? 0.001 7.310 -6.938 1.00 91.75 97 LEU A CA 1
ATOM 747 C C . LEU A 1 97 ? -0.375 7.307 -5.439 1.00 91.75 97 LEU A C 1
ATOM 749 O O . LEU A 1 97 ? -0.733 6.243 -4.919 1.00 91.75 97 LEU A O 1
ATOM 753 N N . PRO A 1 98 ? -0.343 8.452 -4.734 1.00 91.88 98 PRO A N 1
ATOM 754 C CA . PRO A 1 98 ? -0.924 8.545 -3.403 1.00 91.88 98 PRO A CA 1
ATOM 755 C C . PRO A 1 98 ? -2.427 8.271 -3.459 1.00 91.88 98 PRO A C 1
ATOM 757 O O . PRO A 1 98 ? -3.155 8.829 -4.288 1.00 91.88 98 PRO A O 1
ATOM 760 N N . ARG A 1 99 ? -2.899 7.410 -2.557 1.00 92.38 99 ARG A N 1
ATOM 761 C CA . ARG A 1 99 ? -4.299 6.982 -2.475 1.00 92.38 99 ARG A CA 1
ATOM 762 C C . ARG A 1 99 ? -4.876 7.326 -1.117 1.00 92.38 99 ARG A C 1
ATOM 764 O O . ARG A 1 99 ? -4.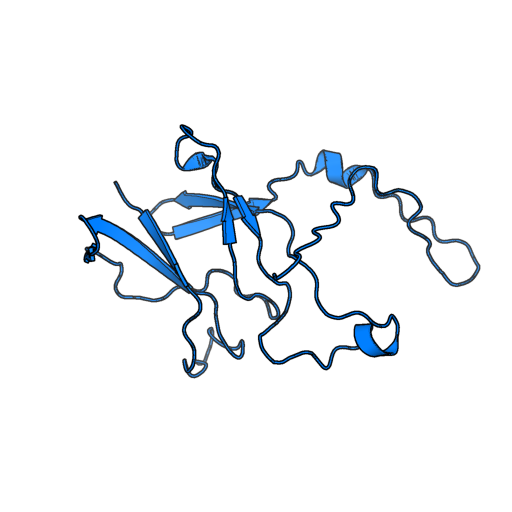290 6.973 -0.102 1.00 92.38 99 ARG A O 1
ATOM 771 N N . ARG A 1 100 ? -6.035 7.981 -1.087 1.00 92.69 100 ARG A N 1
ATOM 772 C CA . ARG A 1 100 ? -6.841 8.098 0.128 1.00 92.69 100 ARG A CA 1
ATOM 773 C C . ARG A 1 100 ? -7.396 6.718 0.455 1.00 92.69 100 ARG A C 1
ATOM 775 O O . ARG A 1 100 ? -7.964 6.078 -0.427 1.00 92.69 100 ARG A O 1
ATOM 782 N N . MET A 1 101 ? -7.230 6.287 1.698 1.00 92.94 101 MET A N 1
ATOM 783 C CA . MET A 1 101 ? -7.709 5.008 2.202 1.00 92.94 101 MET A CA 1
ATOM 784 C C . MET A 1 101 ? -8.847 5.243 3.193 1.00 92.94 101 MET A C 1
ATOM 786 O O . MET A 1 101 ? -8.674 5.952 4.180 1.00 92.94 101 MET A O 1
ATOM 790 N N . THR A 1 102 ? -10.000 4.631 2.944 1.00 91.81 102 THR A N 1
ATOM 791 C CA . THR A 1 102 ? -11.165 4.679 3.836 1.00 91.81 102 THR A CA 1
ATOM 792 C C . THR A 1 102 ? -11.663 3.269 4.141 1.00 91.81 102 THR A C 1
ATOM 794 O O . THR A 1 102 ? -11.394 2.321 3.402 1.00 91.81 102 THR A O 1
ATOM 797 N N . LEU A 1 103 ? -12.387 3.110 5.250 1.00 91.50 103 LEU A N 1
ATOM 798 C CA . LEU A 1 103 ? -12.994 1.839 5.647 1.00 91.50 103 LEU A CA 1
ATOM 799 C C . LEU A 1 103 ? -14.519 1.949 5.527 1.00 91.50 103 LEU A C 1
ATOM 801 O O . LEU A 1 103 ? -15.149 2.675 6.292 1.00 91.50 103 LEU A O 1
ATOM 805 N N . HIS A 1 104 ? -15.120 1.202 4.600 1.00 91.00 104 HIS A N 1
ATOM 806 C CA . HIS A 1 104 ? -16.573 1.145 4.419 1.00 91.00 104 HIS A CA 1
ATOM 807 C C . HIS A 1 104 ? -17.063 -0.290 4.591 1.00 91.00 104 HIS A C 1
ATOM 809 O O . HIS A 1 104 ? -16.592 -1.201 3.916 1.00 91.00 104 HIS A O 1
ATOM 815 N N . SER A 1 105 ? -18.005 -0.505 5.515 1.00 90.75 105 SER A N 1
ATOM 816 C CA . SER A 1 105 ? -18.621 -1.820 5.762 1.00 90.75 105 SER A CA 1
ATOM 817 C C . SER A 1 105 ? -17.606 -2.962 5.938 1.00 90.75 105 SER A C 1
ATOM 819 O O . SER A 1 105 ? -17.794 -4.061 5.425 1.00 90.75 105 SER A O 1
ATOM 821 N N . GLY A 1 106 ? -16.502 -2.692 6.644 1.00 90.19 106 GLY A N 1
ATOM 822 C CA . GLY A 1 106 ? -15.447 -3.678 6.902 1.00 90.19 106 GLY A CA 1
ATOM 823 C C . GLY A 1 106 ? -14.496 -3.940 5.729 1.00 90.19 106 GLY A C 1
ATOM 824 O O . GLY A 1 106 ? -13.666 -4.834 5.835 1.00 90.19 106 GLY A O 1
ATOM 825 N N . ARG A 1 107 ? -14.580 -3.170 4.638 1.00 92.69 107 ARG A N 1
ATOM 826 C CA . ARG A 1 107 ? -13.681 -3.269 3.482 1.00 92.69 107 ARG A CA 1
ATOM 827 C C . ARG A 1 107 ? -12.894 -1.985 3.294 1.00 92.69 107 ARG A C 1
ATOM 829 O O . ARG A 1 107 ? -13.430 -0.888 3.462 1.00 92.69 107 ARG A O 1
ATOM 836 N N . VAL A 1 108 ? -11.625 -2.126 2.930 1.00 94.25 108 VAL A N 1
ATOM 837 C CA . VAL A 1 108 ? -10.789 -0.987 2.551 1.00 94.25 108 VAL A CA 1
ATOM 838 C C . VAL A 1 108 ? -11.184 -0.517 1.155 1.00 94.25 108 VAL A C 1
ATOM 840 O O . VAL A 1 108 ? -11.257 -1.309 0.217 1.00 94.25 108 VAL A O 1
ATOM 843 N N . HIS A 1 109 ? -11.424 0.782 1.028 1.00 95.00 109 HIS A N 1
ATOM 844 C CA . HIS A 1 109 ? -11.611 1.475 -0.236 1.00 95.00 109 HIS A CA 1
ATOM 845 C C . HIS A 1 109 ? -10.447 2.432 -0.452 1.00 95.00 109 HIS A C 1
ATOM 847 O O . HIS A 1 109 ? -9.947 3.053 0.487 1.00 95.00 109 HIS A O 1
ATOM 853 N N . GLN A 1 110 ? -10.022 2.543 -1.706 1.00 94.12 110 GLN A N 1
ATOM 854 C CA . GLN A 1 110 ? -8.921 3.403 -2.101 1.00 94.12 110 GLN A CA 1
ATOM 855 C C . GLN A 1 110 ? -9.343 4.261 -3.285 1.00 94.12 110 GLN A C 1
ATOM 857 O O . GLN A 1 110 ? -9.905 3.758 -4.257 1.00 94.12 110 GLN A O 1
ATOM 862 N N . SER A 1 111 ? -9.056 5.554 -3.210 1.00 91.88 111 SER A N 1
ATOM 863 C CA . SER A 1 111 ? -9.239 6.496 -4.315 1.00 91.88 111 SER A CA 1
ATOM 864 C C . SER A 1 111 ? -7.972 7.325 -4.492 1.00 91.88 111 SER A C 1
ATOM 866 O O . SER A 1 111 ? -7.283 7.562 -3.500 1.00 91.88 111 SER A O 1
ATOM 868 N N . PRO A 1 112 ? -7.662 7.841 -5.691 1.00 91.00 112 PRO A N 1
ATOM 869 C CA . PRO A 1 112 ? -6.612 8.843 -5.854 1.00 91.00 112 PRO A CA 1
ATOM 870 C C . PRO A 1 112 ? -6.719 9.962 -4.804 1.00 91.00 112 PRO A C 1
ATOM 872 O O . PRO A 1 112 ? -7.805 10.482 -4.544 1.00 91.00 112 PRO A O 1
ATOM 875 N N . ALA A 1 113 ? -5.599 10.316 -4.172 1.00 87.56 113 ALA A N 1
ATOM 876 C CA . ALA A 1 113 ? -5.511 11.465 -3.263 1.00 87.56 113 ALA A CA 1
ATOM 877 C C . ALA A 1 113 ? -5.250 12.787 -4.012 1.00 87.56 113 ALA A C 1
ATOM 879 O O . ALA A 1 113 ? -5.065 13.826 -3.384 1.00 87.56 113 ALA A O 1
ATOM 880 N N . ILE A 1 114 ? -5.235 12.734 -5.344 1.00 81.81 114 ILE A N 1
ATOM 881 C CA . ILE A 1 114 ? -5.072 13.866 -6.254 1.00 81.81 114 ILE A CA 1
ATOM 882 C C . ILE A 1 114 ? -6.403 14.081 -6.973 1.00 81.81 114 ILE A C 1
ATOM 884 O O . ILE A 1 114 ? -7.072 13.111 -7.337 1.00 81.81 114 ILE A O 1
ATOM 888 N N . ASP A 1 115 ? -6.788 15.341 -7.165 1.00 75.38 115 ASP A N 1
ATOM 889 C CA . ASP A 1 115 ? -7.964 15.692 -7.958 1.00 75.38 115 ASP A CA 1
ATOM 890 C C . ASP A 1 115 ? -7.750 15.260 -9.426 1.00 75.38 115 ASP A C 1
ATOM 892 O O . ASP A 1 115 ? -6.747 15.647 -10.034 1.00 75.38 115 ASP A O 1
ATOM 896 N N . PRO A 1 116 ? -8.663 14.479 -10.034 1.00 67.44 116 PRO A N 1
ATOM 897 C CA . PRO A 1 116 ? -8.600 14.147 -11.456 1.00 67.44 116 PRO A CA 1
ATOM 898 C C . PRO A 1 116 ? -8.460 15.366 -12.382 1.00 67.44 116 PRO A C 1
ATOM 900 O O . PRO A 1 116 ? -7.837 15.255 -13.436 1.00 67.44 116 PRO A O 1
ATOM 903 N N . ALA A 1 117 ? -8.987 16.533 -12.000 1.00 69.81 117 ALA A N 1
ATOM 904 C CA . ALA A 1 117 ? -8.807 17.771 -12.754 1.00 69.81 117 ALA A CA 1
ATOM 905 C C . ALA A 1 117 ? -7.350 18.267 -12.732 1.00 69.81 117 ALA A C 1
ATOM 907 O O . ALA A 1 117 ? -6.876 18.791 -13.738 1.00 69.81 117 ALA A O 1
ATOM 908 N N . GLU A 1 118 ? -6.599 18.040 -11.647 1.00 65.00 118 GLU A N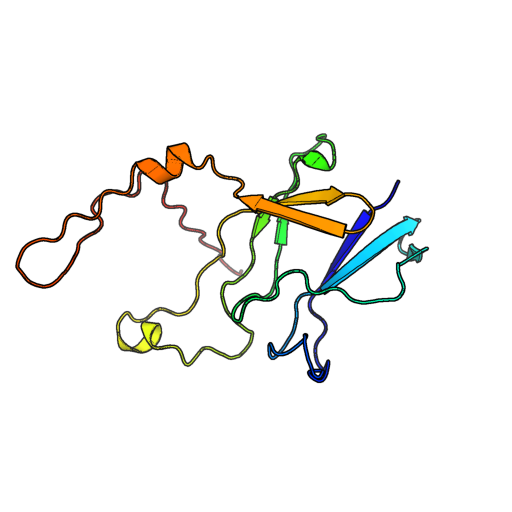 1
ATOM 909 C CA . GLU A 1 118 ? -5.158 18.334 -11.607 1.00 65.00 118 GLU A CA 1
ATOM 910 C C . GLU A 1 118 ? -4.360 17.403 -12.537 1.00 65.00 118 GLU A C 1
ATOM 912 O O . GLU A 1 118 ? -3.320 17.800 -13.065 1.00 65.00 118 GLU A O 1
ATOM 917 N N . LEU A 1 119 ? -4.869 16.193 -12.804 1.00 59.47 119 LEU A N 1
ATOM 918 C CA . LEU A 1 119 ? -4.309 15.268 -13.795 1.00 59.47 119 LEU A CA 1
ATOM 919 C C . LEU A 1 119 ? -4.700 15.644 -15.242 1.00 59.47 119 LEU A C 1
ATOM 921 O O . LEU A 1 119 ? -4.084 15.173 -16.191 1.00 59.47 119 LEU A O 1
ATOM 925 N N . ALA A 1 120 ? -5.680 16.523 -15.465 1.00 58.91 120 ALA A N 1
ATOM 926 C CA . ALA A 1 120 ? -6.121 16.886 -16.817 1.00 58.91 120 ALA A CA 1
ATOM 927 C C . ALA A 1 120 ? -5.131 17.804 -17.570 1.00 58.91 120 ALA A C 1
ATOM 929 O O . ALA A 1 120 ? -5.295 18.046 -18.765 1.00 58.91 120 ALA A O 1
ATOM 930 N N . HIS A 1 121 ? -4.085 18.304 -16.902 1.00 53.38 121 HIS A N 1
ATOM 931 C CA . HIS A 1 121 ? -3.055 19.153 -17.513 1.00 53.38 121 HIS A CA 1
ATOM 932 C C . HIS A 1 121 ? -1.964 18.374 -18.272 1.00 53.38 121 HIS A C 1
ATOM 934 O O . HIS A 1 121 ? -1.071 18.988 -18.863 1.00 53.38 121 HIS A O 1
ATOM 940 N N . PHE A 1 122 ? -2.031 17.039 -18.306 1.00 50.28 122 PHE A N 1
ATOM 941 C CA . PHE A 1 122 ?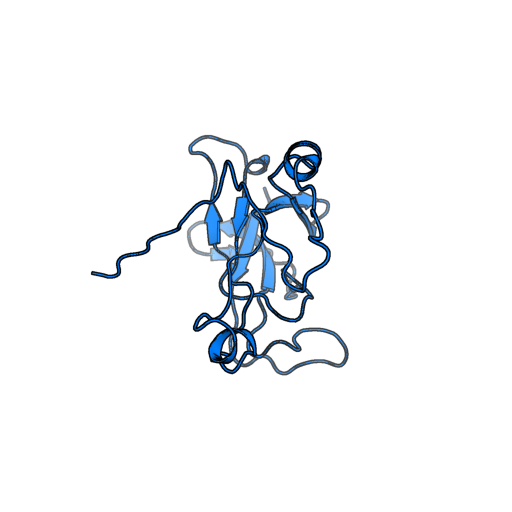 -1.140 16.224 -19.129 1.00 50.28 122 PHE A CA 1
ATOM 942 C C . PHE A 1 122 ? -1.585 16.266 -20.595 1.00 50.28 122 PHE A C 1
ATOM 944 O O . PHE A 1 122 ? -2.437 15.497 -21.031 1.00 50.28 122 PHE A O 1
ATOM 951 N N . SER A 1 123 ? -0.985 17.163 -21.379 1.00 47.97 123 SER A N 1
ATOM 952 C CA . SER A 1 123 ? -1.058 17.080 -22.840 1.00 47.97 123 SER A CA 1
ATOM 953 C C . SER A 1 123 ? 0.149 16.303 -23.360 1.00 47.97 123 SER A C 1
ATOM 955 O O . SER A 1 123 ? 1.294 16.715 -23.185 1.00 47.97 123 SER A O 1
ATOM 957 N N . VAL A 1 124 ? -0.100 15.152 -23.985 1.00 49.91 124 VAL A N 1
ATOM 958 C CA . VAL A 1 124 ? 0.931 14.434 -24.740 1.00 49.91 124 VAL A CA 1
ATOM 959 C C . VAL A 1 124 ? 1.038 15.118 -26.097 1.00 49.91 124 VAL A C 1
ATOM 961 O O . VAL A 1 124 ? 0.166 14.947 -26.949 1.00 49.91 124 VAL A O 1
ATOM 964 N N . ARG A 1 125 ? 2.091 15.911 -26.308 1.00 44.59 125 ARG A N 1
ATOM 965 C CA . ARG A 1 125 ? 2.478 16.322 -27.660 1.00 44.59 125 ARG A CA 1
ATOM 966 C C . ARG A 1 125 ? 3.322 15.205 -28.261 1.00 44.59 125 ARG A C 1
ATOM 968 O O . ARG A 1 125 ? 4.362 14.849 -27.718 1.00 44.59 125 ARG A O 1
ATOM 975 N N . ARG A 1 126 ? 2.834 14.619 -29.353 1.00 40.56 126 ARG A N 1
ATOM 976 C CA . ARG A 1 126 ? 3.662 13.792 -30.230 1.00 40.56 126 ARG A CA 1
ATOM 977 C C . ARG A 1 126 ? 4.369 14.759 -31.167 1.00 40.56 126 ARG A C 1
ATOM 979 O O . ARG A 1 126 ? 3.683 15.425 -31.932 1.00 40.56 126 ARG A O 1
ATOM 986 N N . ASP A 1 127 ? 5.688 14.870 -31.062 1.00 44.97 127 ASP A N 1
ATOM 987 C CA . ASP A 1 127 ? 6.461 15.417 -32.172 1.00 44.97 127 ASP A CA 1
ATOM 988 C C . ASP A 1 127 ? 6.583 14.322 -33.233 1.00 44.97 127 ASP A C 1
ATOM 990 O O . ASP A 1 127 ? 6.774 13.143 -32.915 1.00 44.97 127 ASP A O 1
ATOM 994 N N . ASP A 1 128 ? 6.458 14.716 -34.499 1.00 45.97 128 ASP A N 1
ATOM 995 C CA . ASP A 1 128 ? 6.424 13.851 -35.686 1.00 45.97 128 ASP A CA 1
ATOM 996 C C . ASP A 1 128 ? 7.800 13.209 -36.007 1.00 45.97 128 ASP A C 1
ATOM 998 O O . ASP A 1 128 ? 8.158 12.979 -37.161 1.00 45.97 128 ASP A O 1
ATOM 1002 N N . GLY A 1 129 ? 8.589 12.913 -34.969 1.00 50.03 129 GLY A N 1
ATOM 1003 C CA . GLY A 1 129 ? 9.968 12.436 -35.011 1.00 50.03 129 GLY A CA 1
ATOM 1004 C C . GLY A 1 129 ? 10.353 11.574 -33.803 1.00 50.03 129 GLY A C 1
ATOM 1005 O O . GLY A 1 129 ? 11.428 11.746 -33.247 1.00 50.03 129 GLY A O 1
ATOM 1006 N N . GLY A 1 130 ? 9.488 10.640 -33.396 1.00 40.12 130 GLY A N 1
ATOM 1007 C CA . GLY A 1 130 ? 9.898 9.407 -32.704 1.00 40.12 130 GLY A CA 1
ATOM 1008 C C . GLY A 1 130 ? 9.998 9.405 -31.173 1.00 40.12 130 GLY A C 1
ATOM 1009 O O . GLY A 1 130 ? 9.885 8.326 -30.600 1.00 40.12 130 GLY A O 1
ATOM 1010 N N . GLU A 1 131 ? 10.113 10.543 -30.487 1.00 42.03 131 GLU A N 1
ATOM 1011 C CA . GLU A 1 131 ? 10.145 10.576 -29.014 1.00 42.03 131 GLU A CA 1
ATOM 1012 C C . GLU A 1 131 ? 9.171 11.623 -28.459 1.00 42.03 131 GLU A C 1
ATOM 1014 O O . GLU A 1 131 ? 9.299 12.822 -28.691 1.00 42.03 131 GLU A O 1
ATOM 1019 N N . GLY A 1 132 ? 8.153 11.167 -27.723 1.00 40.38 132 GLY A N 1
ATOM 1020 C CA . GLY A 1 132 ? 7.239 12.057 -27.010 1.00 40.38 132 GLY A CA 1
ATOM 1021 C C . GLY A 1 132 ? 7.896 12.580 -25.736 1.00 40.38 132 GLY A C 1
ATOM 1022 O O . GLY A 1 132 ? 8.068 11.825 -24.782 1.00 40.38 132 GLY A O 1
ATOM 1023 N N . VAL A 1 133 ? 8.236 13.869 -25.695 1.00 44.84 133 VAL A N 1
ATOM 1024 C CA . VAL A 1 133 ? 8.784 14.519 -24.496 1.00 44.84 133 VAL A CA 1
ATOM 1025 C C . VAL A 1 133 ? 7.642 15.094 -23.653 1.00 44.84 133 VAL A C 1
ATOM 1027 O O . VAL A 1 133 ? 6.887 15.957 -24.100 1.00 44.84 133 VAL A O 1
ATOM 1030 N N . VAL A 1 134 ? 7.520 14.644 -22.401 1.00 46.62 134 VAL A N 1
ATOM 1031 C CA . VAL A 1 134 ? 6.624 15.256 -21.405 1.00 46.62 134 VAL A CA 1
ATOM 1032 C C . VAL A 1 134 ? 7.324 16.489 -20.824 1.00 46.62 134 VAL A C 1
ATOM 1034 O O . VAL A 1 134 ? 8.242 16.365 -20.020 1.00 46.62 134 VAL A O 1
ATOM 1037 N N . THR A 1 135 ? 6.921 17.693 -21.240 1.00 41.50 135 THR A N 1
ATOM 1038 C CA . THR A 1 135 ? 7.688 18.931 -20.986 1.00 41.50 135 THR A CA 1
ATOM 1039 C C . THR A 1 135 ? 7.347 19.707 -19.709 1.00 41.50 135 THR A C 1
ATOM 1041 O O . THR A 1 135 ? 7.985 20.725 -19.458 1.00 41.50 135 THR A O 1
ATOM 1044 N N . SER A 1 136 ? 6.404 19.286 -18.858 1.00 41.94 136 SER A N 1
ATOM 1045 C CA . SER A 1 136 ? 6.256 19.942 -17.544 1.00 41.94 136 SER A CA 1
ATOM 1046 C C . SER A 1 136 ? 5.521 19.095 -16.509 1.00 41.94 136 SER A C 1
ATOM 1048 O O . SER A 1 136 ? 4.316 18.872 -16.618 1.00 41.94 136 SER A O 1
ATOM 1050 N N . LEU A 1 137 ? 6.228 18.713 -15.446 1.00 47.91 137 LEU A N 1
ATOM 1051 C CA . LEU A 1 137 ? 5.632 18.298 -14.179 1.00 47.91 137 LEU A CA 1
ATOM 1052 C C . LEU A 1 137 ? 5.756 19.472 -13.204 1.00 47.91 137 LEU A C 1
ATOM 1054 O O . LEU A 1 137 ? 6.779 19.625 -12.545 1.00 47.91 137 LEU A O 1
ATOM 1058 N N . ASN A 1 138 ? 4.710 20.291 -13.071 1.00 44.84 138 ASN A N 1
ATOM 1059 C CA . ASN A 1 138 ? 4.693 21.366 -12.065 1.00 44.84 138 ASN A CA 1
ATOM 1060 C C . ASN A 1 138 ? 4.706 20.832 -10.614 1.00 44.84 138 ASN A C 1
ATOM 1062 O O . ASN A 1 138 ? 4.826 21.616 -9.676 1.00 44.84 138 ASN A O 1
ATOM 1066 N N . ARG A 1 139 ? 4.577 19.509 -10.415 1.00 47.84 139 ARG A N 1
ATOM 1067 C CA . ARG A 1 139 ? 4.598 18.825 -9.112 1.00 47.84 139 ARG A CA 1
ATOM 1068 C C . ARG A 1 139 ? 5.247 17.433 -9.196 1.00 47.84 139 ARG A C 1
ATOM 1070 O O . ARG A 1 139 ? 4.644 16.437 -8.812 1.00 47.84 139 ARG A O 1
ATOM 1077 N N . ALA A 1 140 ? 6.468 17.341 -9.729 1.00 44.38 140 ALA A N 1
ATOM 1078 C CA . ALA A 1 140 ? 7.287 16.142 -9.539 1.00 44.38 140 ALA A CA 1
ATOM 1079 C C . ALA A 1 140 ? 7.858 16.148 -8.113 1.00 44.38 140 ALA A C 1
ATOM 1081 O O . ALA A 1 140 ? 8.657 17.017 -7.764 1.00 44.38 140 ALA A O 1
ATOM 1082 N N . PHE A 1 141 ? 7.457 15.188 -7.283 1.00 43.22 141 PHE A N 1
ATOM 1083 C CA . PHE A 1 141 ? 8.076 14.984 -5.978 1.00 43.22 141 PHE A CA 1
ATOM 1084 C C . PHE A 1 141 ? 9.242 14.010 -6.141 1.00 43.22 141 PHE A C 1
ATOM 1086 O O . PHE A 1 141 ? 9.045 12.838 -6.451 1.00 43.22 141 PHE A O 1
ATOM 1093 N N . ARG A 1 142 ? 10.471 14.492 -5.937 1.00 38.88 142 ARG A N 1
ATOM 1094 C CA . ARG A 1 142 ? 11.641 13.625 -5.777 1.00 38.88 142 ARG A CA 1
ATOM 1095 C C . ARG A 1 142 ? 11.728 13.232 -4.307 1.00 38.88 142 ARG A C 1
ATOM 1097 O O . ARG A 1 142 ? 12.152 14.040 -3.485 1.00 38.88 142 ARG A O 1
ATOM 1104 N N . LEU A 1 143 ? 11.331 12.007 -3.974 1.00 36.03 143 LEU A N 1
ATOM 1105 C CA . LEU A 1 143 ? 11.614 11.452 -2.655 1.00 36.03 143 LEU A CA 1
ATOM 1106 C C . LEU A 1 143 ? 13.103 11.077 -2.610 1.00 36.03 143 LEU A C 1
ATOM 1108 O O . LEU A 1 143 ? 13.538 10.167 -3.310 1.00 36.03 143 LEU A O 1
ATOM 1112 N N . VAL A 1 144 ? 13.897 11.811 -1.832 1.00 31.78 144 VAL A N 1
ATOM 1113 C CA . VAL A 1 144 ? 15.291 11.456 -1.535 1.00 31.78 144 VAL A CA 1
ATOM 1114 C C . VAL A 1 144 ? 15.308 10.846 -0.139 1.00 31.78 144 VAL A C 1
ATOM 1116 O O . VAL A 1 144 ? 15.283 11.572 0.850 1.00 31.78 144 VAL A O 1
ATOM 1119 N N . SER A 1 145 ? 15.315 9.518 -0.044 1.00 31.03 145 SER A N 1
ATOM 1120 C CA . SER A 1 145 ? 15.590 8.830 1.218 1.00 3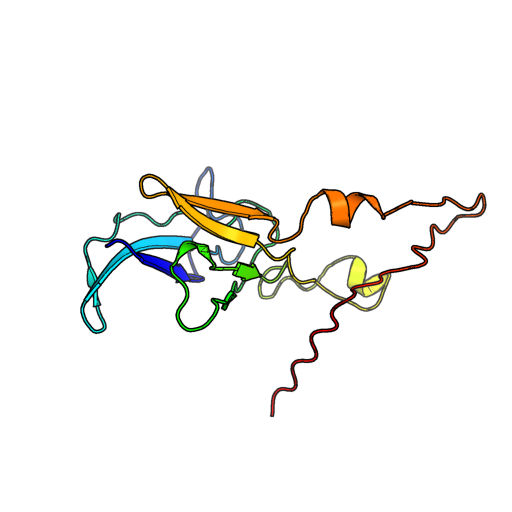1.03 145 SER A CA 1
ATOM 1121 C C . SER A 1 145 ? 17.099 8.623 1.348 1.00 31.03 145 SER A C 1
ATOM 1123 O O . SER A 1 145 ? 17.676 7.819 0.615 1.00 31.03 145 SER A O 1
ATOM 1125 N N . SER A 1 146 ? 17.750 9.347 2.257 1.00 25.45 146 SER A N 1
ATOM 1126 C CA . SER A 1 146 ? 19.103 9.010 2.705 1.00 25.45 146 SER A CA 1
ATOM 1127 C C . SER A 1 146 ? 18.999 8.001 3.843 1.00 25.45 146 SER A C 1
ATOM 1129 O O . SER A 1 146 ? 18.438 8.321 4.891 1.00 25.45 146 SER A O 1
ATOM 1131 N N . TRP A 1 147 ? 19.540 6.804 3.650 1.00 28.06 147 TRP A N 1
ATOM 1132 C CA . TRP A 1 147 ? 19.809 5.892 4.758 1.00 28.06 147 TRP A CA 1
ATOM 1133 C C . TRP A 1 147 ? 21.160 6.292 5.363 1.00 28.06 147 TRP A C 1
ATOM 1135 O O . TRP A 1 147 ? 22.142 6.403 4.626 1.00 28.06 147 TRP A O 1
ATOM 1145 N N . SER A 1 148 ? 21.176 6.605 6.661 1.00 32.62 148 SER A N 1
ATOM 1146 C CA . SER A 1 148 ? 22.395 6.843 7.452 1.00 32.62 148 SER A CA 1
ATOM 1147 C C . SER A 1 148 ? 23.012 5.538 7.921 1.00 32.62 148 SER A C 1
ATOM 1149 O O . SER A 1 148 ? 22.205 4.687 8.363 1.00 32.62 148 SER A O 1
#

pLDDT: mean 80.32, std 20.54, range [25.45, 96.94]

Secondary structure (DSSP, 8-state):
--EEEEE--SSPPP-SSS--SSS--EEEEEEEETTEEES--SS-EES--SSS-EEEEEE--TT--GGG-EEEEEES-TT----HHHHHHS---EEPPPEEEEEETTEEEEEESS-HHHHTT------SSS-------TT---------

Sequence (148 aa):
ERQVFFFCPQGIAPDREGFENVFPCVYVVGALVGTEFREATGEFTELDRGFEFYAPQAFSQQGSNTDSVVIMGWAGNAGEDSQPSLETGGWVHTLTLPRRMTLHSGRVHQSPAIDPAELAHFSVRRDDGGEGVVTSLNRAFRLVSSWS